Protein AF-A0A9P8FAW7-F1 (afdb_monomer)

Structure (mmCIF, N/CA/C/O backbone):
data_AF-A0A9P8FAW7-F1
#
_entry.id   AF-A0A9P8FAW7-F1
#
loop_
_atom_site.group_PDB
_atom_site.id
_atom_site.type_symbol
_atom_site.label_atom_id
_atom_site.label_alt_id
_atom_site.label_comp_id
_atom_site.label_asym_id
_atom_site.label_entity_id
_atom_site.label_seq_id
_atom_site.pdbx_PDB_ins_code
_atom_site.Cartn_x
_atom_site.Cartn_y
_atom_site.Cartn_z
_atom_site.occupancy
_atom_site.B_iso_or_equiv
_atom_site.auth_seq_id
_atom_site.auth_comp_id
_atom_site.auth_asym_id
_atom_site.auth_atom_id
_atom_site.pdbx_PDB_model_num
ATOM 1 N N . MET A 1 1 ? -57.441 1.033 87.691 1.00 45.78 1 MET A N 1
ATOM 2 C CA . MET A 1 1 ? -56.981 1.373 86.328 1.00 45.78 1 MET A CA 1
ATOM 3 C C . MET A 1 1 ? -55.711 0.583 86.081 1.00 45.78 1 MET A C 1
ATOM 5 O O . MET A 1 1 ? -54.724 0.786 86.772 1.00 45.78 1 MET A O 1
ATOM 9 N N . THR A 1 2 ? -55.835 -0.437 85.243 1.00 40.88 2 THR A N 1
ATOM 10 C CA . THR A 1 2 ? -54.967 -1.616 85.140 1.00 40.88 2 THR A CA 1
ATOM 11 C C . THR A 1 2 ? -53.784 -1.346 84.204 1.00 40.88 2 THR A C 1
ATOM 13 O O . THR A 1 2 ? -53.969 -0.766 83.139 1.00 40.88 2 THR A O 1
ATOM 16 N N . SER A 1 3 ? -52.581 -1.756 84.607 1.00 45.06 3 SER A N 1
ATOM 17 C CA . SER A 1 3 ? -51.344 -1.732 83.817 1.00 45.06 3 SER A CA 1
ATOM 18 C C . SER A 1 3 ? -51.343 -2.808 82.723 1.00 45.06 3 SER A C 1
ATOM 20 O O . SER A 1 3 ? -51.925 -3.866 82.938 1.00 45.06 3 SER A O 1
ATOM 22 N N . MET A 1 4 ? -50.679 -2.546 81.583 1.00 45.41 4 MET A N 1
ATOM 23 C CA . MET A 1 4 ? -50.203 -3.496 80.544 1.00 45.41 4 MET A CA 1
ATOM 24 C C . MET A 1 4 ? -49.321 -2.729 79.514 1.00 45.41 4 MET A C 1
ATOM 26 O O . MET A 1 4 ? -49.396 -1.502 79.468 1.00 45.41 4 MET A O 1
ATOM 30 N N . PRO A 1 5 ? -48.411 -3.388 78.763 1.00 46.94 5 PRO A N 1
ATOM 31 C CA . PRO A 1 5 ? -46.973 -3.193 78.983 1.00 46.94 5 PRO A CA 1
ATOM 32 C C . PRO A 1 5 ? -46.164 -2.655 77.781 1.00 46.94 5 PRO A C 1
ATOM 34 O O . PRO A 1 5 ? -46.641 -2.553 76.654 1.00 46.94 5 PRO A O 1
ATOM 37 N N . PHE A 1 6 ? -44.888 -2.366 78.071 1.00 46.41 6 PHE A N 1
ATOM 38 C CA . PHE A 1 6 ? -43.763 -2.135 77.156 1.00 46.41 6 PHE A CA 1
ATOM 39 C C . PHE A 1 6 ? -43.823 -2.968 75.856 1.00 46.41 6 PHE A C 1
ATOM 41 O O . PHE A 1 6 ? -43.894 -4.197 75.900 1.00 46.41 6 PHE A O 1
ATOM 48 N N . ARG A 1 7 ? -43.656 -2.308 74.699 1.00 44.44 7 ARG A N 1
ATOM 49 C CA . ARG A 1 7 ? -43.203 -2.936 73.446 1.00 44.44 7 ARG A CA 1
ATOM 50 C C . ARG A 1 7 ? -41.995 -2.186 72.882 1.00 44.44 7 ARG A C 1
ATOM 52 O O . ARG A 1 7 ? -42.022 -0.984 72.657 1.00 44.44 7 ARG A O 1
ATOM 59 N N . GLN A 1 8 ? -40.936 -2.962 72.704 1.00 48.25 8 GLN A N 1
ATOM 60 C CA . GLN A 1 8 ? -39.610 -2.646 72.183 1.00 48.25 8 GLN A CA 1
ATOM 61 C C . GLN A 1 8 ? -39.678 -2.105 70.736 1.00 48.25 8 GLN A C 1
ATOM 63 O O . GLN A 1 8 ? -40.540 -2.557 69.976 1.00 48.25 8 GLN A O 1
ATOM 68 N N . PRO A 1 9 ? -38.798 -1.175 70.314 1.00 42.78 9 PRO A N 1
ATOM 69 C CA . PRO A 1 9 ? -38.841 -0.640 68.958 1.00 42.78 9 PRO A CA 1
ATOM 70 C C . PRO A 1 9 ? -38.414 -1.704 67.940 1.00 42.78 9 PRO A C 1
ATOM 72 O O . PRO A 1 9 ? -37.355 -2.326 68.051 1.00 42.78 9 PRO A O 1
ATOM 75 N N . TYR A 1 10 ? -39.265 -1.907 66.938 1.00 35.53 10 TYR A N 1
ATOM 76 C CA . TYR A 1 10 ? -39.019 -2.786 65.803 1.00 35.53 10 TYR A CA 1
ATOM 77 C C . TYR A 1 10 ? -37.842 -2.230 64.985 1.00 35.53 10 TYR A C 1
ATOM 79 O O . TYR A 1 10 ? -37.937 -1.147 64.407 1.00 35.53 10 TYR A O 1
ATOM 87 N N . ARG A 1 11 ? -36.715 -2.957 64.955 1.00 43.84 11 ARG A N 1
ATOM 88 C CA . ARG A 1 11 ? -35.584 -2.689 64.050 1.00 43.84 11 ARG A CA 1
ATOM 89 C C . ARG A 1 11 ? -36.097 -2.706 62.608 1.00 43.84 11 ARG A C 1
ATOM 91 O O . ARG A 1 11 ? -36.420 -3.770 62.087 1.00 43.84 11 ARG A O 1
ATOM 98 N N . GLN A 1 12 ? -36.133 -1.550 61.949 1.00 43.41 12 GLN A N 1
ATOM 99 C CA . GLN A 1 12 ? -36.258 -1.494 60.495 1.00 43.41 12 GLN A CA 1
ATOM 100 C C . GLN A 1 12 ? -34.966 -2.043 59.885 1.00 43.41 12 GLN A C 1
ATOM 102 O O . GLN A 1 12 ? -33.896 -1.452 60.019 1.00 43.41 12 GLN A O 1
ATOM 107 N N . ALA A 1 13 ? -35.062 -3.209 59.251 1.00 40.06 13 ALA A N 1
ATOM 108 C CA . ALA A 1 13 ? -33.986 -3.761 58.450 1.00 40.06 13 ALA A CA 1
ATOM 109 C C . ALA A 1 13 ? -33.822 -2.903 57.187 1.00 40.06 13 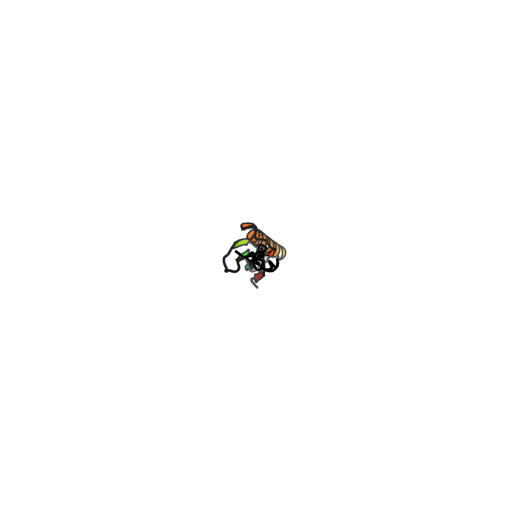ALA A C 1
ATOM 111 O O . ALA A 1 13 ? -34.661 -2.929 56.286 1.00 40.06 13 ALA A O 1
ATOM 112 N N . SER A 1 14 ? -32.734 -2.141 57.124 1.00 52.22 14 SER A N 1
ATOM 113 C CA . SER A 1 14 ? -32.242 -1.539 55.894 1.00 52.22 14 SER A CA 1
ATOM 114 C C . SER A 1 14 ? -31.769 -2.652 54.958 1.00 52.22 14 SER A C 1
ATOM 116 O O . SER A 1 14 ? -30.747 -3.300 55.175 1.00 52.22 14 SER A O 1
ATOM 118 N N . ARG A 1 15 ? -32.524 -2.894 53.888 1.00 45.94 15 ARG A N 1
ATOM 119 C CA . ARG A 1 15 ? -32.040 -3.670 52.744 1.00 45.94 15 ARG A CA 1
ATOM 120 C C . ARG A 1 15 ? -32.457 -2.977 51.454 1.00 45.94 15 ARG A C 1
ATOM 122 O O . ARG A 1 15 ? -33.325 -3.433 50.721 1.00 45.94 15 ARG A O 1
ATOM 129 N N . GLN A 1 16 ? -31.789 -1.861 51.171 1.00 52.97 16 GLN A N 1
ATOM 130 C CA . GLN A 1 16 ? -31.499 -1.505 49.787 1.00 52.97 16 GLN A CA 1
ATOM 131 C C . GLN A 1 16 ? -30.568 -2.596 49.247 1.00 52.97 16 GLN A C 1
ATOM 133 O O . GLN A 1 16 ? -29.356 -2.530 49.410 1.00 52.97 16 GLN A O 1
ATOM 138 N N . GLN A 1 17 ? -31.134 -3.647 48.662 1.00 44.72 17 GLN A N 1
ATOM 139 C CA . GLN A 1 17 ? -30.394 -4.455 47.702 1.00 44.72 17 GLN A CA 1
ATOM 140 C C . GLN A 1 17 ? -30.666 -3.844 46.335 1.00 44.72 17 GLN A C 1
ATOM 142 O O . GLN A 1 17 ? -31.509 -4.314 45.573 1.00 44.72 17 GLN A O 1
ATOM 147 N N . SER A 1 18 ? -29.950 -2.756 46.039 1.00 49.19 18 SER A N 1
ATOM 148 C CA . SER A 1 18 ? -29.601 -2.481 44.653 1.00 49.19 18 SER A CA 1
ATOM 149 C C . SER A 1 18 ? -28.938 -3.757 44.142 1.00 49.19 18 SER A C 1
ATOM 151 O O . SER A 1 18 ? -27.962 -4.240 44.717 1.00 49.19 18 SER A O 1
ATOM 153 N N . ARG A 1 19 ? -29.523 -4.379 43.117 1.00 56.69 19 ARG A N 1
ATOM 154 C CA . ARG A 1 19 ? -28.810 -5.386 42.338 1.00 56.69 19 ARG A CA 1
ATOM 155 C C . ARG A 1 19 ? -27.574 -4.671 41.803 1.00 56.69 19 ARG A C 1
ATOM 157 O O . ARG A 1 19 ? -27.682 -3.912 40.848 1.00 56.69 19 ARG A O 1
ATOM 164 N N . GLN A 1 20 ? -26.434 -4.844 42.468 1.00 55.16 20 GLN A N 1
ATOM 165 C CA . GLN A 1 20 ? -25.142 -4.555 41.872 1.00 55.16 20 GLN A CA 1
ATOM 166 C C . GLN A 1 20 ? -25.092 -5.413 40.617 1.00 55.16 20 GLN A C 1
ATOM 168 O O . GLN A 1 20 ? -24.979 -6.635 40.693 1.00 55.16 20 GLN A O 1
ATOM 173 N N . MET A 1 21 ? -25.307 -4.775 39.468 1.00 46.09 21 MET A N 1
ATOM 174 C CA . MET A 1 21 ? -24.976 -5.384 38.198 1.00 46.09 21 MET A CA 1
ATOM 175 C C . MET A 1 21 ? -23.499 -5.744 38.275 1.00 46.09 21 MET A C 1
ATOM 177 O O . MET A 1 21 ? -22.670 -4.896 38.602 1.00 46.09 21 MET A O 1
ATOM 181 N N . SER A 1 22 ? -23.194 -7.014 38.043 1.00 48.34 22 SER A N 1
ATOM 182 C CA . SER A 1 22 ? -21.835 -7.473 37.826 1.00 48.34 22 SER A CA 1
ATOM 183 C C . SER A 1 22 ? -21.271 -6.682 36.651 1.00 48.34 22 SER A C 1
ATOM 185 O O . SER A 1 22 ? -21.650 -6.914 35.504 1.00 48.34 22 SER A O 1
ATOM 187 N N . VAL A 1 23 ? -20.411 -5.713 36.943 1.00 52.72 23 VAL A N 1
ATOM 188 C CA . VAL A 1 23 ? -19.482 -5.170 35.958 1.00 52.72 23 VAL A CA 1
ATOM 189 C C . VAL A 1 23 ? -18.447 -6.259 35.728 1.00 52.72 23 VAL A C 1
ATOM 191 O O . VAL A 1 23 ? -17.445 -6.349 36.429 1.00 52.72 23 VAL A O 1
ATOM 194 N N . ASP A 1 24 ? -18.780 -7.177 34.824 1.00 61.22 24 ASP A N 1
ATOM 195 C CA . ASP A 1 24 ? -17.771 -7.987 34.163 1.00 61.22 24 ASP A CA 1
ATOM 196 C C . ASP A 1 24 ? -16.888 -7.009 33.368 1.00 61.22 24 ASP A C 1
ATOM 198 O O . ASP A 1 24 ? -17.423 -6.319 32.495 1.00 61.22 24 ASP A O 1
ATOM 202 N N . PRO A 1 25 ? -15.577 -6.903 33.652 1.00 58.00 25 PRO A N 1
ATOM 203 C CA . PRO A 1 25 ? -14.667 -6.059 32.879 1.00 58.00 25 PRO A CA 1
ATOM 204 C C . PRO A 1 25 ? -14.667 -6.413 31.385 1.00 58.00 25 PRO A C 1
ATOM 206 O O . PRO A 1 25 ? -14.350 -5.573 30.549 1.00 58.00 25 PRO A O 1
ATOM 209 N N . HIS A 1 26 ? -15.047 -7.646 31.031 1.00 59.38 26 HIS A N 1
ATOM 210 C CA . HIS A 1 26 ? -15.187 -8.083 29.643 1.00 59.38 26 HIS A CA 1
ATOM 211 C C . HIS A 1 26 ? -16.459 -7.566 28.958 1.00 59.38 26 HIS A C 1
ATOM 213 O O . HIS A 1 26 ? -16.576 -7.679 27.740 1.00 59.38 26 HIS A O 1
ATOM 219 N N . ASN A 1 27 ? -17.406 -7.004 29.713 1.00 55.38 27 ASN A N 1
ATOM 220 C CA . ASN A 1 27 ? -18.667 -6.466 29.206 1.00 55.38 27 ASN A CA 1
ATOM 221 C C . ASN A 1 27 ? -18.703 -4.926 29.239 1.00 55.38 27 ASN A C 1
ATOM 223 O O . ASN A 1 27 ? -19.771 -4.323 29.094 1.00 55.38 27 ASN A O 1
ATOM 227 N N . GLU A 1 28 ? -17.551 -4.276 29.430 1.00 54.84 28 GLU A N 1
ATOM 228 C CA . GLU A 1 28 ? -17.425 -2.852 29.146 1.00 54.84 28 GLU A CA 1
ATOM 229 C C . GLU A 1 28 ? -17.533 -2.651 27.631 1.00 54.84 28 GLU A C 1
ATOM 231 O O . GLU A 1 28 ? -16.682 -3.090 26.857 1.00 54.84 28 GLU A O 1
ATOM 236 N N . LEU A 1 29 ? -18.611 -1.990 27.199 1.00 51.88 29 LEU A N 1
ATOM 237 C CA . LEU A 1 29 ? -18.723 -1.426 25.859 1.00 51.88 29 LEU A CA 1
ATOM 238 C C . LEU A 1 29 ? -17.676 -0.314 25.736 1.00 51.88 29 LEU A C 1
ATOM 240 O O . LEU A 1 29 ? -18.000 0.868 25.831 1.00 51.88 29 LEU A O 1
ATOM 244 N N . HIS A 1 30 ? -16.415 -0.676 25.533 1.00 51.06 30 HIS A N 1
ATOM 245 C CA . HIS A 1 30 ? -15.508 0.213 24.838 1.00 51.06 30 HIS A CA 1
ATOM 246 C C . HIS A 1 30 ? -16.026 0.269 23.403 1.00 51.06 30 HIS A C 1
ATOM 248 O O . HIS A 1 30 ? -16.055 -0.775 22.748 1.00 51.06 30 H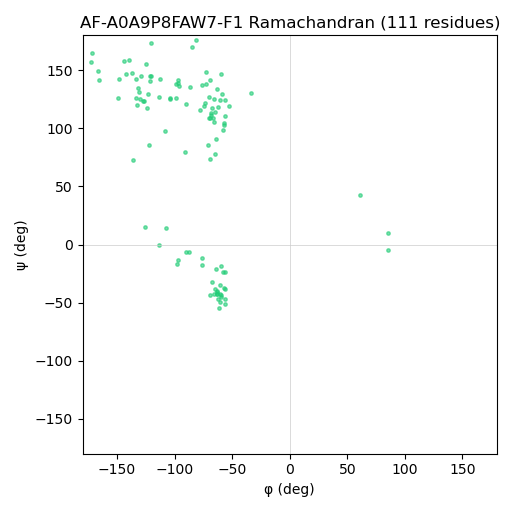IS A O 1
ATOM 254 N N . PRO A 1 31 ? -16.458 1.430 22.881 1.00 61.09 31 PRO A N 1
ATOM 255 C CA . PRO A 1 31 ? -16.623 1.574 21.448 1.00 61.09 31 PRO A CA 1
ATOM 256 C C . PRO A 1 31 ? -15.212 1.572 20.849 1.00 61.09 31 PRO A C 1
ATOM 258 O O . PRO A 1 31 ? -14.662 2.618 20.516 1.00 61.09 31 PRO A O 1
ATOM 261 N N . VAL A 1 32 ? -14.575 0.398 20.815 1.00 66.00 32 VAL A N 1
ATOM 262 C CA . VAL A 1 32 ? -13.358 0.174 20.051 1.00 66.00 32 VAL A CA 1
ATOM 263 C C . VAL A 1 32 ? -13.803 0.334 18.612 1.00 66.00 32 VAL A C 1
ATOM 265 O O . VAL A 1 32 ? -14.552 -0.490 18.094 1.00 66.00 32 VAL A O 1
ATOM 268 N N . GLN A 1 33 ? -13.445 1.464 18.010 1.00 83.19 33 GLN A N 1
ATOM 269 C CA . GLN A 1 33 ? -13.729 1.686 16.608 1.00 83.19 33 GLN A CA 1
ATOM 270 C C . GLN A 1 33 ? -12.824 0.751 15.814 1.00 83.19 33 GLN A C 1
ATOM 272 O O . GLN A 1 33 ? -11.607 0.928 15.801 1.00 83.19 33 GLN A O 1
ATOM 277 N N . ASP A 1 34 ? -13.424 -0.277 15.221 1.00 95.25 34 ASP A N 1
ATOM 278 C CA . ASP A 1 34 ? -12.721 -1.223 14.367 1.00 95.25 34 ASP A CA 1
ATOM 279 C C . ASP A 1 34 ? -12.296 -0.526 13.067 1.00 95.25 34 ASP A C 1
ATOM 281 O O . ASP A 1 34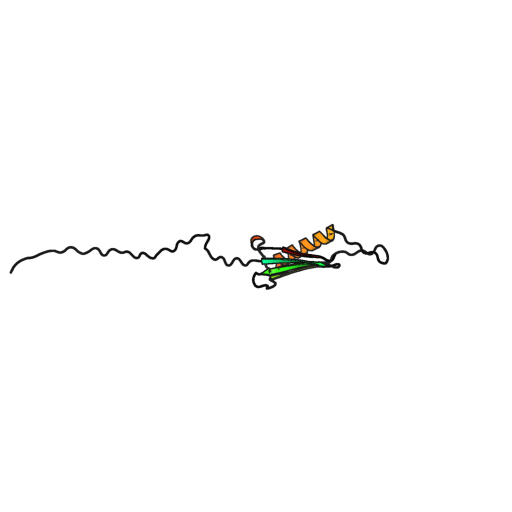 ? -13.046 0.271 12.490 1.00 95.25 34 ASP A O 1
ATOM 285 N N . HIS A 1 35 ? -11.098 -0.861 12.593 1.00 97.38 35 HIS A N 1
ATOM 286 C CA . HIS A 1 35 ? -10.528 -0.330 11.362 1.00 97.38 35 HIS A CA 1
ATOM 287 C C . HIS A 1 35 ? -10.115 -1.443 10.396 1.00 97.38 35 HIS A C 1
ATOM 289 O O . HIS A 1 35 ? -9.785 -2.565 10.790 1.00 97.38 35 HIS A O 1
ATOM 295 N N . TYR A 1 36 ? -10.078 -1.105 9.112 1.00 98.25 36 TYR A N 1
ATOM 296 C CA . TYR A 1 36 ? -9.682 -1.987 8.019 1.00 98.25 36 TYR A CA 1
ATOM 297 C C . TYR A 1 36 ? -8.709 -1.260 7.099 1.00 98.25 36 TYR A C 1
ATOM 299 O O . TYR A 1 36 ? -8.878 -0.069 6.835 1.00 98.25 36 TYR A O 1
ATOM 307 N N . ILE A 1 37 ? -7.709 -1.977 6.588 1.00 98.62 37 ILE A N 1
ATOM 308 C CA . ILE A 1 37 ? -6.740 -1.431 5.630 1.00 98.62 37 ILE A CA 1
ATOM 309 C C . ILE A 1 37 ? -7.080 -1.943 4.233 1.00 98.62 37 ILE A C 1
ATOM 311 O O . ILE A 1 37 ? -7.132 -3.150 4.016 1.00 98.62 37 ILE A O 1
ATOM 315 N N . GLY A 1 38 ? -7.268 -1.041 3.278 1.00 98.56 38 GLY A N 1
ATOM 316 C CA . GLY A 1 38 ? -7.227 -1.346 1.851 1.00 98.56 38 GLY A CA 1
ATOM 317 C C . GLY A 1 38 ? -5.867 -0.969 1.275 1.00 98.56 38 GLY A C 1
ATOM 318 O O . GLY A 1 38 ? -5.431 0.173 1.438 1.00 98.56 38 GLY A O 1
ATOM 319 N N . ILE A 1 39 ? -5.203 -1.912 0.611 1.00 98.69 39 ILE A N 1
ATOM 320 C CA . ILE A 1 39 ? -3.959 -1.687 -0.131 1.00 98.69 39 ILE A CA 1
ATOM 321 C C . ILE A 1 39 ? -4.243 -1.898 -1.618 1.00 98.69 39 ILE A C 1
ATOM 323 O O . ILE A 1 39 ? -4.757 -2.947 -1.996 1.00 98.69 39 ILE A O 1
ATOM 327 N N . ASP A 1 40 ? -3.892 -0.906 -2.433 1.00 98.50 40 ASP A N 1
ATOM 328 C CA . ASP A 1 40 ? -3.999 -0.933 -3.897 1.00 98.50 40 ASP A CA 1
ATOM 329 C C . ASP A 1 40 ? -2.620 -0.647 -4.506 1.00 98.50 40 ASP A C 1
ATOM 331 O O . ASP A 1 40 ? -2.037 0.424 -4.290 1.00 98.50 40 ASP A O 1
ATOM 335 N N . VAL A 1 41 ? -2.079 -1.620 -5.240 1.00 98.38 41 VAL A N 1
ATOM 336 C CA . VAL A 1 41 ? -0.786 -1.520 -5.924 1.00 98.38 41 VAL A CA 1
ATOM 337 C C . VAL A 1 41 ? -1.011 -1.409 -7.429 1.00 98.38 41 VAL A C 1
ATOM 339 O O . VAL A 1 41 ? -1.183 -2.396 -8.148 1.00 98.38 41 VAL A O 1
ATOM 342 N N . GLY A 1 42 ? -0.969 -0.173 -7.916 1.00 96.81 42 GLY A N 1
ATOM 343 C CA . GLY A 1 42 ? -0.994 0.136 -9.339 1.00 96.81 42 GLY A CA 1
ATOM 344 C C . GLY A 1 42 ? 0.397 0.083 -9.969 1.00 96.81 42 GLY A C 1
ATOM 345 O O . GLY A 1 42 ? 1.413 0.119 -9.278 1.00 96.81 42 GLY A O 1
ATOM 346 N N . THR A 1 43 ? 0.456 0.142 -11.300 1.00 95.50 43 THR A N 1
ATOM 347 C CA . THR A 1 43 ? 1.728 0.255 -12.035 1.00 95.50 43 THR A CA 1
ATOM 348 C C . THR A 1 43 ? 2.558 1.467 -11.596 1.00 95.50 43 THR A C 1
ATOM 350 O O . THR A 1 43 ? 3.772 1.379 -11.510 1.00 95.50 43 THR A O 1
ATOM 353 N N . GLY A 1 44 ? 1.939 2.616 -11.311 1.00 95.88 44 GLY A N 1
ATOM 354 C CA . GLY A 1 44 ? 2.674 3.847 -10.983 1.00 95.88 44 GLY A CA 1
ATOM 355 C C . GLY A 1 44 ? 2.831 4.146 -9.491 1.00 95.88 44 GLY A C 1
ATOM 356 O O . GLY A 1 44 ? 3.587 5.045 -9.128 1.00 95.88 44 GLY A O 1
ATOM 357 N N . SER A 1 45 ? 2.095 3.461 -8.614 1.00 98.06 45 SER A N 1
ATOM 358 C CA . SER A 1 45 ? 2.019 3.836 -7.198 1.00 98.06 45 SER A CA 1
ATOM 359 C C . SER A 1 45 ? 1.402 2.747 -6.329 1.00 98.06 45 SER A C 1
ATOM 361 O O . SER A 1 45 ? 0.464 2.083 -6.766 1.00 98.06 45 SER A O 1
ATOM 363 N N . ALA A 1 46 ? 1.832 2.677 -5.071 1.00 98.56 46 ALA A N 1
ATOM 364 C CA . ALA A 1 46 ? 1.130 1.961 -4.012 1.00 98.56 46 ALA A CA 1
ATOM 365 C C . ALA A 1 46 ? 0.279 2.942 -3.197 1.00 98.56 46 ALA A C 1
ATOM 367 O O . ALA A 1 46 ? 0.703 4.073 -2.939 1.00 98.56 46 ALA A O 1
ATOM 368 N N . ARG A 1 47 ? -0.914 2.509 -2.790 1.00 98.75 47 ARG A N 1
ATOM 369 C CA . ARG A 1 47 ? -1.882 3.296 -2.018 1.00 98.75 47 ARG A CA 1
ATOM 370 C C . ARG A 1 47 ? -2.342 2.506 -0.804 1.00 98.75 47 ARG A C 1
ATOM 372 O O . ARG A 1 47 ? -2.490 1.290 -0.876 1.00 98.75 47 ARG A O 1
ATOM 379 N N . ALA A 1 48 ? -2.588 3.212 0.293 1.00 98.75 48 ALA A N 1
ATOM 380 C CA . ALA A 1 48 ? -3.182 2.656 1.498 1.00 98.75 48 ALA A CA 1
ATOM 381 C C . ALA A 1 48 ? -4.339 3.539 1.967 1.00 98.75 48 ALA A C 1
ATOM 383 O O . ALA A 1 48 ? -4.187 4.757 2.091 1.00 98.75 48 ALA A O 1
ATOM 384 N N . CYS A 1 49 ? -5.473 2.910 2.252 1.00 98.38 49 CYS A N 1
ATOM 385 C CA . CYS A 1 49 ? -6.671 3.532 2.793 1.00 98.38 49 CYS A CA 1
ATOM 386 C C . CYS A 1 49 ? -7.042 2.839 4.106 1.00 98.38 49 CYS A C 1
ATOM 388 O O . CYS A 1 49 ? -7.114 1.613 4.148 1.00 98.38 49 CYS A O 1
ATOM 390 N N . ILE A 1 50 ? -7.270 3.609 5.167 1.00 98.44 50 ILE A N 1
ATOM 391 C CA . ILE A 1 50 ? -7.801 3.106 6.433 1.00 98.44 50 ILE A CA 1
ATOM 392 C C . ILE A 1 50 ? -9.267 3.506 6.509 1.00 98.44 50 ILE A C 1
ATOM 394 O O . ILE A 1 50 ? -9.592 4.686 6.359 1.00 98.44 50 ILE A O 1
ATOM 398 N N . MET A 1 51 ? -10.143 2.533 6.732 1.00 97.75 51 MET A N 1
ATOM 399 C CA . MET A 1 51 ? -11.585 2.733 6.858 1.00 97.75 51 MET A CA 1
ATOM 400 C C . MET A 1 51 ? -12.065 2.265 8.225 1.00 97.75 51 MET A C 1
ATOM 402 O O . MET A 1 51 ? -11.540 1.282 8.747 1.00 97.75 51 MET A O 1
ATOM 406 N N . ASN A 1 52 ? -13.054 2.945 8.797 1.00 95.56 52 ASN A N 1
ATOM 407 C CA . ASN A 1 52 ? -13.729 2.468 10.004 1.00 95.56 52 ASN A CA 1
ATOM 408 C C . ASN A 1 52 ? -14.812 1.416 9.673 1.00 95.56 52 ASN A C 1
ATOM 410 O O . ASN A 1 52 ? -15.115 1.136 8.512 1.00 95.56 52 ASN A O 1
ATOM 414 N N . ASP A 1 53 ? -15.431 0.859 10.708 1.00 93.31 53 ASP A N 1
ATOM 415 C CA . ASP A 1 53 ? -16.554 -0.087 10.647 1.00 93.31 53 ASP A CA 1
ATOM 416 C C . ASP A 1 53 ? -17.825 0.425 9.945 1.00 93.31 53 ASP A C 1
ATOM 418 O O . ASP A 1 53 ? -18.658 -0.373 9.512 1.00 93.31 53 ASP A O 1
ATOM 422 N N . LYS A 1 54 ? -17.969 1.742 9.790 1.00 93.81 54 LYS A N 1
ATOM 423 C CA . LYS A 1 54 ? -19.061 2.387 9.043 1.00 93.81 54 LYS A CA 1
ATOM 424 C C . LYS A 1 54 ? -18.730 2.592 7.563 1.00 93.81 54 LYS A C 1
ATOM 426 O O . LYS A 1 54 ? -19.608 2.992 6.803 1.00 93.81 54 LYS A O 1
ATOM 431 N N . GLY A 1 55 ? -17.494 2.299 7.155 1.00 92.75 55 GLY A N 1
ATOM 432 C CA . GLY A 1 55 ? -16.994 2.509 5.799 1.00 92.75 55 GLY A CA 1
ATOM 433 C C . GLY A 1 55 ? -16.467 3.922 5.531 1.00 92.75 55 GLY A C 1
ATOM 434 O O . GLY A 1 55 ? -16.182 4.243 4.378 1.00 92.75 55 GLY A O 1
ATOM 435 N N . ASP A 1 56 ? -16.316 4.768 6.554 1.00 95.75 56 ASP A N 1
ATOM 436 C CA . ASP A 1 56 ? -15.713 6.092 6.383 1.00 95.75 56 ASP A CA 1
ATOM 437 C C . ASP A 1 56 ? -14.194 5.967 6.240 1.00 95.75 56 ASP A C 1
ATOM 439 O O . ASP A 1 56 ? -13.545 5.252 7.008 1.00 95.75 56 ASP A O 1
ATOM 443 N N . ILE A 1 57 ? -13.609 6.719 5.305 1.00 96.94 57 ILE A N 1
ATOM 444 C CA . ILE A 1 57 ? -12.155 6.828 5.165 1.00 96.94 57 ILE A CA 1
ATOM 445 C C . ILE A 1 57 ? -11.613 7.717 6.285 1.00 96.94 57 ILE A C 1
ATOM 447 O O . ILE A 1 57 ? -11.934 8.903 6.361 1.00 96.94 57 ILE A O 1
ATOM 451 N N . VAL A 1 58 ? -10.747 7.148 7.118 1.00 96.62 58 VAL A N 1
ATOM 452 C CA . VAL A 1 58 ? -10.094 7.824 8.251 1.00 96.62 58 VAL A CA 1
ATOM 453 C C . VAL A 1 58 ? -8.584 7.978 8.065 1.00 96.62 58 VAL A C 1
ATOM 455 O O . VAL A 1 58 ? -7.911 8.543 8.917 1.00 96.62 58 VAL A O 1
ATOM 458 N N . GLY A 1 59 ? -8.038 7.493 6.951 1.00 97.44 59 GLY A N 1
ATOM 459 C CA . GLY A 1 59 ? -6.651 7.716 6.560 1.00 97.44 59 GLY A CA 1
ATOM 460 C C . GLY A 1 59 ? -6.432 7.342 5.100 1.00 97.44 59 GLY A C 1
ATOM 461 O O . GLY A 1 59 ? -6.994 6.359 4.616 1.00 97.44 59 GLY A O 1
ATOM 462 N N . LEU A 1 60 ? -5.625 8.119 4.381 1.00 98.19 60 LEU A N 1
ATOM 463 C CA . LEU A 1 60 ? -5.312 7.851 2.977 1.00 98.19 60 LEU A CA 1
ATOM 464 C C . LEU A 1 60 ? -3.912 8.345 2.621 1.00 98.19 60 LEU A C 1
ATOM 466 O O . LEU A 1 60 ? -3.593 9.522 2.791 1.00 98.19 60 LEU A O 1
ATOM 470 N N . ALA A 1 61 ? -3.083 7.472 2.063 1.00 98.62 61 ALA A N 1
ATOM 471 C CA . ALA A 1 61 ? -1.770 7.849 1.558 1.00 98.62 61 ALA A CA 1
ATOM 472 C C . ALA A 1 61 ? -1.408 7.076 0.288 1.00 98.62 61 ALA A C 1
ATOM 474 O O . ALA A 1 61 ? -1.936 6.000 0.014 1.00 98.62 61 ALA A O 1
ATOM 475 N N . SER A 1 62 ? -0.490 7.650 -0.485 1.00 98.50 62 SER A N 1
ATOM 476 C CA . SER A 1 62 ? 0.035 7.073 -1.716 1.00 98.50 62 SER A CA 1
ATOM 477 C C . SER A 1 62 ? 1.520 7.383 -1.835 1.00 98.50 62 SER A C 1
ATOM 479 O O . SER A 1 62 ? 1.966 8.467 -1.445 1.00 98.50 62 SER A O 1
ATOM 481 N N . GLU A 1 63 ? 2.253 6.450 -2.429 1.00 98.50 63 GLU A N 1
ATOM 482 C CA . GLU A 1 63 ? 3.667 6.579 -2.770 1.00 98.50 63 GLU A CA 1
ATOM 483 C C . GLU A 1 63 ? 3.887 6.131 -4.215 1.00 98.50 63 GLU A C 1
ATOM 485 O O . GLU A 1 63 ? 3.375 5.090 -4.635 1.00 98.50 63 GLU A O 1
ATOM 490 N N . ASN A 1 64 ? 4.651 6.910 -4.979 1.00 98.25 64 ASN A N 1
ATOM 491 C CA . ASN A 1 64 ? 4.974 6.571 -6.364 1.00 98.25 64 ASN A CA 1
ATOM 492 C C . ASN A 1 64 ? 5.977 5.413 -6.405 1.00 98.25 64 ASN A C 1
ATOM 494 O O . ASN A 1 64 ? 6.935 5.388 -5.632 1.00 98.25 64 ASN A O 1
ATOM 498 N N . ILE A 1 65 ? 5.762 4.475 -7.323 1.00 97.62 65 ILE A N 1
ATOM 499 C CA . ILE A 1 65 ? 6.652 3.339 -7.577 1.00 97.62 65 ILE A CA 1
ATOM 500 C C . ILE A 1 65 ? 7.570 3.700 -8.746 1.00 97.62 65 ILE A C 1
ATOM 502 O O . ILE A 1 65 ? 7.116 4.259 -9.748 1.00 97.62 65 ILE A O 1
ATOM 506 N N . GLY A 1 66 ? 8.858 3.377 -8.627 1.00 95.88 66 GLY A N 1
ATOM 507 C CA . GLY A 1 66 ? 9.804 3.522 -9.730 1.00 95.88 66 GLY A CA 1
ATOM 508 C C . GLY A 1 66 ? 9.445 2.631 -10.924 1.00 95.88 66 GLY A C 1
ATOM 509 O O . GLY A 1 66 ? 9.163 1.442 -10.769 1.00 95.88 66 GLY A O 1
ATOM 510 N N . LEU A 1 67 ? 9.483 3.214 -12.122 1.00 94.88 67 LEU A N 1
ATOM 511 C CA . LEU A 1 67 ? 9.296 2.523 -13.394 1.00 94.88 67 LEU A CA 1
ATOM 512 C C . LEU A 1 67 ? 10.480 2.853 -14.302 1.00 94.88 67 LEU A C 1
ATOM 514 O O . LEU A 1 67 ? 10.744 4.027 -14.575 1.00 94.88 67 LEU A O 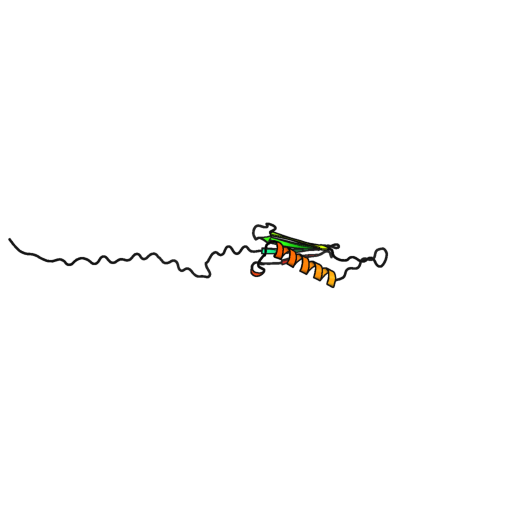1
ATOM 518 N N . TRP A 1 68 ? 11.177 1.825 -14.774 1.00 95.88 68 TRP A N 1
ATOM 519 C CA . TRP A 1 68 ? 12.313 1.962 -15.681 1.00 95.88 68 TRP A CA 1
ATOM 520 C C . TRP A 1 68 ? 11.971 1.382 -17.047 1.00 95.88 68 TRP A C 1
ATOM 522 O O . TRP A 1 68 ? 11.299 0.361 -17.149 1.00 95.88 68 TRP A O 1
ATOM 532 N N . GLN A 1 69 ? 12.454 2.041 -18.096 1.00 96.38 69 GLN A N 1
ATOM 533 C CA . GLN A 1 69 ? 12.300 1.604 -19.478 1.00 96.38 69 GLN A CA 1
ATOM 534 C C . GLN A 1 69 ? 13.695 1.436 -20.097 1.00 96.38 69 GLN A C 1
ATOM 536 O O . GLN A 1 69 ? 14.215 2.390 -20.677 1.00 96.38 69 GLN A O 1
ATOM 541 N N . PRO A 1 70 ? 14.347 0.271 -19.922 1.00 95.12 70 PRO A N 1
ATOM 542 C CA . PRO A 1 70 ? 15.697 0.050 -20.446 1.00 95.12 70 PRO A CA 1
ATOM 543 C C . PRO A 1 70 ? 15.719 0.017 -21.980 1.00 95.12 70 PRO A C 1
ATOM 545 O O . PRO A 1 70 ? 16.675 0.476 -22.600 1.00 95.12 70 PRO A O 1
ATOM 548 N N . GLU A 1 71 ? 14.639 -0.476 -22.589 1.00 96.44 71 GLU A N 1
ATOM 549 C CA . GLU A 1 71 ? 14.452 -0.575 -24.033 1.00 96.44 71 GLU A CA 1
ATOM 550 C C . GLU A 1 71 ? 13.012 -0.207 -24.412 1.00 96.44 71 GLU A C 1
ATOM 552 O O . GLU A 1 71 ? 12.090 -0.267 -23.595 1.00 96.44 71 GLU A O 1
ATOM 557 N N . THR A 1 72 ? 12.789 0.174 -25.672 1.00 96.69 72 THR A N 1
ATOM 558 C CA . THR A 1 72 ? 11.440 0.527 -26.144 1.00 96.69 72 THR A CA 1
ATOM 559 C C . THR A 1 72 ? 10.498 -0.668 -25.993 1.00 96.69 72 THR A C 1
ATOM 561 O O . THR A 1 72 ? 10.763 -1.740 -26.526 1.00 96.69 72 THR A O 1
ATOM 564 N N . GLY A 1 73 ? 9.387 -0.475 -25.279 1.00 96.19 73 GLY A N 1
ATOM 565 C CA . GLY A 1 73 ? 8.405 -1.530 -24.992 1.00 96.19 73 GLY A CA 1
ATOM 566 C C . GLY A 1 73 ? 8.711 -2.401 -23.766 1.00 96.19 73 GLY A C 1
ATOM 567 O O . GLY A 1 73 ? 7.863 -3.206 -23.392 1.00 96.19 73 GLY A O 1
ATOM 568 N N . TYR A 1 74 ? 9.862 -2.217 -23.113 1.00 95.88 74 TYR A N 1
ATOM 569 C CA . TY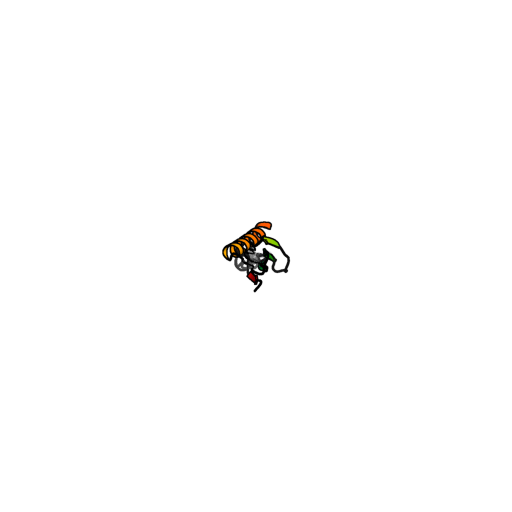R A 1 74 ? 10.214 -2.910 -21.874 1.00 95.88 74 TYR A CA 1
ATOM 570 C C . TYR A 1 74 ? 9.931 -2.017 -20.671 1.00 95.88 74 TYR A C 1
ATOM 572 O O . TYR A 1 74 ? 10.232 -0.825 -20.690 1.00 95.88 74 TYR A O 1
ATOM 580 N N . TYR A 1 75 ? 9.367 -2.605 -19.621 1.00 94.69 75 TYR A N 1
ATOM 581 C CA . TYR A 1 75 ? 9.052 -1.918 -18.377 1.00 94.69 75 TYR A CA 1
ATOM 582 C C . TYR A 1 75 ? 9.515 -2.770 -17.207 1.00 94.69 75 TYR A C 1
ATOM 584 O O . TYR A 1 75 ? 9.147 -3.938 -17.097 1.00 94.69 75 TYR A O 1
ATOM 592 N N . GLU A 1 76 ? 10.321 -2.175 -16.341 1.00 96.00 76 GLU A N 1
ATOM 593 C CA . GLU A 1 76 ? 10.866 -2.828 -15.161 1.00 96.00 76 GLU A CA 1
ATOM 594 C C . GLU A 1 76 ? 10.465 -2.069 -13.904 1.00 96.00 76 GLU A C 1
ATOM 596 O O . GLU A 1 76 ? 10.382 -0.837 -13.891 1.00 96.00 76 GLU A O 1
ATOM 601 N N . GLN A 1 77 ? 10.239 -2.824 -12.833 1.00 96.50 77 GLN A N 1
ATOM 602 C CA . GLN A 1 77 ? 9.955 -2.305 -11.503 1.00 96.50 77 GLN A CA 1
ATOM 603 C C . GLN A 1 77 ? 10.735 -3.108 -10.471 1.00 96.50 77 GLN A C 1
ATOM 605 O O . GLN A 1 77 ? 10.957 -4.309 -10.619 1.00 96.50 77 GLN A O 1
ATOM 610 N N . SER A 1 78 ? 11.137 -2.439 -9.396 1.00 96.62 78 SER A N 1
ATOM 611 C CA . SER A 1 78 ? 11.840 -3.075 -8.289 1.00 96.62 78 SER A CA 1
ATOM 612 C C . SER A 1 78 ? 10.832 -3.565 -7.258 1.00 96.62 78 SER A C 1
ATOM 614 O O . SER A 1 78 ? 10.102 -2.768 -6.674 1.00 96.62 78 SER A O 1
ATOM 616 N N . THR A 1 79 ? 10.821 -4.867 -6.975 1.00 96.19 79 THR A N 1
ATOM 617 C CA . THR A 1 79 ? 9.968 -5.452 -5.925 1.00 96.19 79 THR A CA 1
ATOM 618 C C . THR A 1 79 ? 10.289 -4.884 -4.542 1.00 96.19 79 THR A C 1
ATOM 620 O O . THR A 1 79 ? 9.384 -4.647 -3.742 1.00 96.19 79 THR A O 1
ATOM 623 N N . THR A 1 80 ? 11.563 -4.579 -4.278 1.00 98.12 80 THR A N 1
ATOM 624 C CA . THR A 1 80 ? 12.001 -3.888 -3.058 1.00 98.12 80 THR A CA 1
ATOM 625 C C . THR A 1 80 ? 11.420 -2.478 -2.971 1.00 98.12 80 THR A C 1
ATOM 627 O O . THR A 1 80 ? 10.993 -2.054 -1.897 1.00 98.12 80 THR A O 1
ATOM 630 N N . ASP A 1 81 ? 11.383 -1.752 -4.091 1.00 97.81 81 ASP A N 1
ATOM 631 C CA . ASP A 1 81 ? 10.812 -0.405 -4.133 1.00 97.81 81 ASP A CA 1
ATOM 632 C C . ASP A 1 81 ? 9.292 -0.429 -3.944 1.00 97.81 81 ASP A C 1
ATOM 634 O O . ASP A 1 81 ? 8.759 0.324 -3.132 1.00 97.81 81 ASP A O 1
ATOM 638 N N . ILE A 1 82 ? 8.608 -1.370 -4.601 1.00 97.94 82 ILE A N 1
ATOM 639 C CA . ILE A 1 82 ? 7.170 -1.610 -4.428 1.00 97.94 82 ILE A CA 1
ATOM 640 C C . ILE A 1 82 ? 6.849 -1.878 -2.952 1.00 97.94 82 ILE A C 1
ATOM 642 O O . ILE A 1 82 ? 5.992 -1.208 -2.374 1.00 97.94 82 ILE A O 1
ATOM 646 N N . TRP A 1 83 ? 7.570 -2.803 -2.310 1.00 98.25 83 TRP A N 1
ATOM 647 C CA . TRP A 1 83 ? 7.357 -3.130 -0.897 1.00 98.25 83 TRP A CA 1
ATOM 648 C C . TRP A 1 83 ? 7.585 -1.930 0.027 1.00 98.25 83 TRP A C 1
ATOM 650 O O . TRP A 1 83 ? 6.788 -1.671 0.934 1.00 98.25 83 TRP A O 1
ATOM 660 N N . ARG A 1 84 ? 8.641 -1.150 -0.236 1.00 98.62 84 ARG A N 1
ATOM 661 C CA . ARG A 1 84 ? 8.924 0.094 0.487 1.00 98.62 84 ARG A CA 1
ATOM 662 C C . ARG A 1 84 ? 7.767 1.089 0.348 1.00 98.62 84 ARG A C 1
ATOM 664 O O . ARG A 1 84 ? 7.350 1.668 1.352 1.00 98.62 84 ARG A O 1
ATOM 671 N N . CYS A 1 85 ? 7.232 1.277 -0.858 1.00 98.62 85 CYS A N 1
ATOM 672 C CA . CYS A 1 85 ? 6.109 2.182 -1.117 1.00 98.62 85 CYS A CA 1
ATOM 673 C C . CYS A 1 85 ? 4.814 1.732 -0.423 1.00 98.62 85 CYS A C 1
ATOM 675 O O . CYS A 1 85 ? 4.102 2.577 0.126 1.00 98.62 85 CYS A O 1
ATOM 677 N N . ILE A 1 86 ? 4.538 0.424 -0.370 1.00 98.69 86 ILE A N 1
ATOM 678 C CA . ILE A 1 86 ? 3.404 -0.139 0.385 1.00 98.69 86 ILE A CA 1
ATOM 679 C C . ILE A 1 86 ? 3.550 0.183 1.876 1.00 98.69 86 ILE A C 1
ATOM 681 O O . ILE A 1 86 ? 2.661 0.805 2.460 1.00 98.69 86 ILE A O 1
ATOM 685 N N . CYS A 1 87 ? 4.689 -0.172 2.482 1.00 98.50 87 CYS A N 1
ATOM 686 C CA . CYS A 1 87 ? 4.949 0.073 3.905 1.00 98.50 87 CYS A CA 1
ATOM 687 C C . CYS A 1 87 ? 4.817 1.559 4.261 1.00 98.50 87 CYS A C 1
ATOM 689 O O . CYS A 1 87 ? 4.153 1.921 5.233 1.00 98.50 87 CYS A O 1
ATOM 691 N N . ASN A 1 88 ? 5.418 2.430 3.448 1.00 98.69 88 ASN A N 1
ATOM 692 C CA . ASN A 1 88 ? 5.367 3.874 3.654 1.00 98.69 88 ASN A CA 1
ATOM 693 C C . ASN A 1 88 ? 3.939 4.418 3.548 1.00 98.69 88 ASN A C 1
ATOM 695 O O . ASN A 1 88 ? 3.539 5.231 4.382 1.00 98.69 88 ASN A O 1
ATOM 699 N N . SER A 1 89 ? 3.159 3.952 2.569 1.00 98.75 89 SER A N 1
ATOM 700 C CA . SER A 1 89 ? 1.759 4.359 2.411 1.00 98.75 89 SER A CA 1
ATOM 701 C C . SER A 1 89 ? 0.927 3.942 3.623 1.00 98.75 89 SER A C 1
ATOM 703 O O . SER A 1 89 ? 0.223 4.776 4.188 1.00 98.75 89 SER A O 1
ATOM 705 N N . VAL A 1 90 ? 1.060 2.696 4.091 1.00 98.62 90 VAL A N 1
ATOM 706 C CA . VAL A 1 90 ? 0.333 2.207 5.276 1.00 98.62 90 VAL A CA 1
ATOM 707 C C . VAL A 1 90 ? 0.699 3.019 6.518 1.00 98.62 90 VAL A C 1
ATOM 709 O O . VAL A 1 90 ? -0.190 3.533 7.194 1.00 98.62 90 VAL A O 1
ATOM 712 N N . HIS A 1 91 ? 1.992 3.213 6.792 1.00 98.25 91 HIS A N 1
ATOM 713 C CA . HIS A 1 91 ? 2.427 4.005 7.944 1.00 98.25 91 HIS A CA 1
ATOM 714 C C . HIS A 1 91 ? 1.920 5.447 7.877 1.00 98.25 91 HIS A C 1
ATOM 716 O O . HIS A 1 91 ? 1.434 5.978 8.874 1.00 98.25 91 HIS A O 1
ATOM 722 N N . ARG A 1 92 ? 1.996 6.091 6.708 1.00 98.62 92 ARG A N 1
ATOM 723 C CA . ARG A 1 92 ? 1.495 7.460 6.535 1.00 98.62 92 ARG A CA 1
ATOM 724 C C . ARG A 1 92 ? -0.013 7.547 6.749 1.00 98.62 92 ARG A C 1
ATOM 726 O O . ARG A 1 92 ? -0.449 8.481 7.412 1.00 98.62 92 ARG A O 1
ATOM 733 N N . ALA A 1 93 ? -0.788 6.599 6.224 1.00 98.31 93 ALA A N 1
ATOM 734 C CA . ALA A 1 93 ? -2.239 6.582 6.394 1.00 98.31 93 ALA A CA 1
ATOM 735 C C . ALA A 1 93 ? -2.639 6.360 7.866 1.00 98.31 93 ALA A C 1
ATOM 737 O O . ALA A 1 93 ? -3.488 7.084 8.376 1.00 98.31 93 ALA A O 1
ATOM 738 N N . MET A 1 94 ? -1.967 5.444 8.575 1.00 97.62 94 MET A N 1
ATOM 739 C CA . MET A 1 94 ? -2.181 5.206 10.012 1.00 97.62 94 MET A CA 1
ATOM 740 C C . MET A 1 94 ? -1.826 6.432 10.870 1.00 97.62 94 MET A C 1
ATOM 742 O O . MET A 1 94 ? -2.540 6.777 11.812 1.00 97.62 94 MET A O 1
ATOM 746 N N . ASN A 1 95 ? -0.743 7.133 10.523 1.00 96.94 95 ASN A N 1
ATOM 747 C CA . ASN A 1 95 ? -0.239 8.265 11.302 1.00 96.94 95 ASN A CA 1
ATOM 748 C C . ASN A 1 95 ? -1.049 9.561 11.134 1.00 96.94 95 ASN A C 1
ATOM 750 O O . ASN A 1 95 ? -0.916 10.445 11.976 1.00 96.94 95 ASN A O 1
ATOM 754 N N . GLN A 1 96 ? -1.882 9.700 10.094 1.00 91.19 96 GLN A N 1
ATOM 755 C CA . GLN A 1 96 ? -2.677 10.921 9.869 1.00 91.19 96 GLN A CA 1
ATOM 756 C C . GLN A 1 96 ? -3.588 11.266 11.051 1.00 91.19 96 GLN A C 1
ATOM 758 O O . GLN A 1 96 ? -3.725 12.439 11.392 1.00 91.19 96 GLN A O 1
ATOM 763 N N . HIS A 1 97 ? -4.162 10.247 11.692 1.00 88.94 97 HIS A N 1
ATOM 764 C CA . HIS A 1 97 ? -5.068 10.404 12.831 1.00 88.94 97 HIS A CA 1
ATOM 765 C C . HIS A 1 97 ? -4.637 9.598 14.064 1.00 88.94 97 HIS A C 1
ATOM 767 O O . HIS A 1 97 ? -5.425 9.430 14.990 1.00 88.94 97 HIS A O 1
ATOM 773 N N . GLY A 1 98 ? -3.385 9.123 14.100 1.00 91.75 98 GLY A N 1
ATOM 774 C CA . GLY A 1 98 ? -2.857 8.347 15.226 1.00 91.75 98 GLY A CA 1
ATOM 775 C C . GLY A 1 98 ? -3.629 7.048 15.460 1.00 91.75 98 GLY A C 1
ATOM 776 O O . GLY A 1 98 ? -3.953 6.723 16.599 1.00 91.75 98 GLY A O 1
ATOM 777 N N . ILE A 1 99 ? -3.964 6.343 14.377 1.00 94.50 99 ILE A N 1
ATOM 778 C CA . ILE A 1 99 ? -4.776 5.127 14.428 1.00 94.50 99 ILE A CA 1
ATOM 779 C C . ILE A 1 99 ? -3.987 4.043 15.163 1.00 94.50 99 ILE A C 1
ATOM 781 O O . ILE A 1 99 ? -2.857 3.720 14.795 1.00 94.50 99 ILE A O 1
ATOM 785 N N . ASP A 1 100 ? -4.588 3.475 16.205 1.00 93.94 100 ASP A N 1
ATOM 786 C CA . ASP A 1 100 ? -3.989 2.371 16.945 1.00 93.94 100 ASP A CA 1
ATOM 787 C C . ASP A 1 100 ? -4.065 1.083 16.115 1.00 93.94 100 ASP A C 1
ATOM 789 O O . ASP A 1 100 ? -5.148 0.615 15.756 1.00 93.94 100 ASP A O 1
ATOM 793 N N . GLY A 1 101 ? -2.907 0.479 15.840 1.00 94.50 101 GLY A N 1
ATOM 794 C CA . GLY A 1 101 ? -2.807 -0.793 15.126 1.00 94.50 101 GLY A CA 1
ATOM 795 C C . GLY A 1 101 ? -3.571 -1.939 15.797 1.00 94.50 101 GLY A C 1
ATOM 796 O O . GLY A 1 101 ? -3.978 -2.866 15.099 1.00 94.50 101 GLY A O 1
ATOM 797 N N . SER A 1 102 ? -3.832 -1.866 17.109 1.00 95.44 102 SER A N 1
ATOM 798 C CA . SER A 1 102 ? -4.642 -2.864 17.826 1.00 95.44 102 SER A CA 1
ATOM 799 C C . SER A 1 102 ? -6.107 -2.913 17.360 1.00 95.44 102 SER A C 1
ATOM 801 O O . SER A 1 102 ? -6.775 -3.933 17.526 1.00 95.44 102 SER A O 1
ATOM 803 N N . THR A 1 103 ? -6.588 -1.839 16.726 1.00 95.50 103 THR A N 1
ATOM 804 C CA . THR A 1 103 ? -7.961 -1.720 16.209 1.00 95.50 103 THR A CA 1
ATOM 805 C C . THR A 1 103 ? -8.128 -2.261 14.787 1.00 95.50 103 THR A C 1
ATOM 807 O O . THR A 1 103 ? -9.245 -2.330 14.276 1.00 95.50 103 THR A O 1
ATOM 810 N N . ILE A 1 104 ? -7.034 -2.654 14.126 1.00 96.88 104 ILE A N 1
ATOM 811 C CA . ILE A 1 104 ? -7.061 -3.152 12.749 1.00 96.88 104 ILE A CA 1
ATOM 812 C C . ILE A 1 104 ? -7.550 -4.600 12.738 1.00 96.88 104 ILE A C 1
ATOM 814 O O . ILE A 1 104 ? -6.895 -5.503 13.258 1.00 96.88 104 ILE A O 1
ATOM 8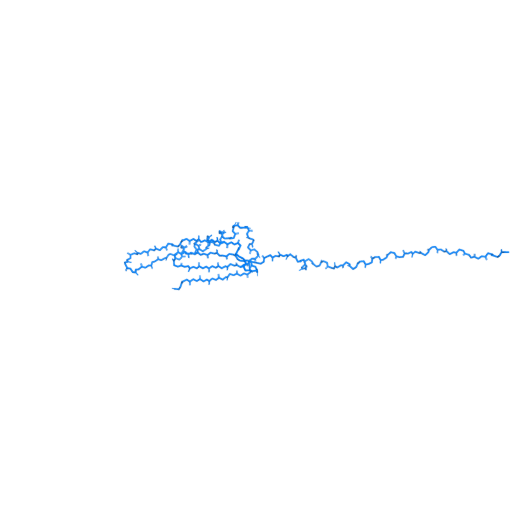18 N N . ARG A 1 105 ? -8.704 -4.836 12.112 1.00 97.38 105 ARG A N 1
ATOM 819 C CA . ARG A 1 105 ? -9.364 -6.152 12.081 1.00 97.38 105 ARG A CA 1
ATOM 820 C C . ARG A 1 105 ? -9.092 -6.946 10.813 1.00 97.38 105 ARG A C 1
ATOM 822 O O . ARG A 1 105 ? -9.299 -8.157 10.803 1.00 97.38 105 ARG A O 1
ATOM 829 N N . GLY A 1 106 ? -8.611 -6.292 9.759 1.00 97.38 106 GLY A N 1
ATOM 830 C CA . GLY A 1 106 ? -8.299 -6.954 8.499 1.00 97.38 106 GLY A CA 1
ATOM 831 C C . GLY A 1 106 ? -7.585 -6.060 7.493 1.00 97.38 106 GLY A C 1
ATOM 832 O O . GLY A 1 106 ? -7.563 -4.833 7.620 1.00 97.38 106 GLY A O 1
ATOM 833 N N . ILE A 1 107 ? -7.010 -6.713 6.481 1.00 98.38 107 ILE A N 1
ATOM 834 C CA . ILE A 1 107 ? -6.321 -6.081 5.356 1.00 98.38 107 ILE A CA 1
ATOM 835 C C . ILE A 1 107 ? -6.865 -6.682 4.058 1.00 98.38 107 ILE A C 1
ATOM 837 O O . ILE A 1 107 ? -6.847 -7.900 3.886 1.00 98.38 107 ILE A O 1
ATOM 841 N N . GLY A 1 108 ? -7.337 -5.826 3.155 1.00 98.25 108 GLY A N 1
ATOM 842 C CA . GLY A 1 108 ? -7.591 -6.154 1.756 1.00 98.25 108 GLY A CA 1
ATOM 843 C C . GLY A 1 108 ? -6.405 -5.721 0.899 1.00 98.25 108 GLY A C 1
ATOM 844 O O . GLY A 1 108 ? -5.846 -4.647 1.122 1.00 98.25 108 GLY A O 1
ATOM 845 N N . PHE A 1 109 ? -6.014 -6.551 -0.064 1.00 98.12 109 PHE A N 1
ATOM 846 C CA . PHE A 1 109 ? -4.871 -6.292 -0.935 1.00 98.12 109 PHE A CA 1
ATOM 847 C C . PHE A 1 109 ? -5.259 -6.555 -2.387 1.00 98.12 109 PHE A C 1
ATOM 849 O O . PHE A 1 109 ? -5.635 -7.677 -2.727 1.00 98.12 109 PHE A O 1
ATOM 856 N N . ASP A 1 110 ? -5.155 -5.524 -3.215 1.00 97.56 110 ASP A N 1
ATOM 857 C CA . ASP A 1 110 ? -5.338 -5.578 -4.661 1.00 97.56 110 ASP A CA 1
ATOM 858 C C . ASP A 1 110 ? -4.061 -5.088 -5.350 1.00 97.56 110 ASP A C 1
ATOM 860 O O . ASP A 1 110 ? -3.396 -4.159 -4.878 1.00 97.56 110 ASP A O 1
ATOM 864 N N . ALA A 1 111 ? -3.682 -5.741 -6.441 1.00 94.94 111 ALA A N 1
ATOM 865 C CA . ALA A 1 111 ? -2.470 -5.413 -7.173 1.00 94.94 111 ALA A CA 1
ATOM 866 C C . ALA A 1 111 ? -2.635 -5.698 -8.659 1.00 94.94 111 ALA A C 1
ATOM 868 O O . ALA A 1 111 ? -3.213 -6.708 -9.062 1.00 94.94 111 ALA A O 1
ATOM 869 N N . THR A 1 112 ? -2.055 -4.815 -9.468 1.00 87.94 112 THR A N 1
ATOM 870 C CA . THR A 1 112 ? -1.950 -5.020 -10.914 1.00 87.94 112 THR A CA 1
ATOM 871 C C . THR A 1 112 ? -1.172 -6.311 -11.187 1.00 87.94 112 THR A C 1
ATOM 873 O O . THR A 1 112 ? -0.099 -6.515 -10.615 1.00 87.94 112 THR A O 1
ATOM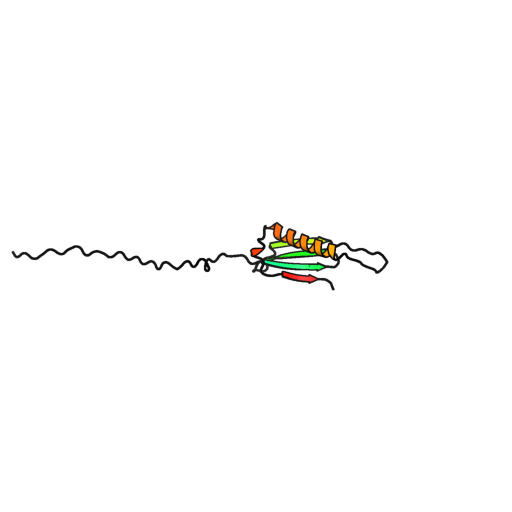 876 N N . CYS A 1 113 ? -1.733 -7.174 -12.035 1.00 67.44 113 CYS A N 1
ATOM 877 C CA . CYS A 1 113 ? -1.157 -8.451 -12.457 1.00 67.44 113 CYS A CA 1
ATOM 878 C C . CYS A 1 113 ? -0.234 -8.324 -13.672 1.00 67.44 113 CYS A C 1
ATOM 880 O O . CYS A 1 113 ? -0.525 -7.468 -14.542 1.00 67.44 113 CYS A O 1
#

Foldseek 3Di:
DDDDDDDDDDDDDDDPPPPPDPPPVVPPPPVLFAKEWEWEAEPFKIKIFIATPVRDTQFIFIDTFDWDDPDVPDIDGDPVRSVVRNVVNHVRRCPPRVNDPVRYPYYHYHYDD

Organism: Aureobasidium melanogenum (NCBI:txid46634)

Solvent-accessible surface area (backbone atoms only — not comparable to full-atom values): 6952 Å² total; per-residue (Å²): 138,83,88,84,82,92,79,81,85,80,82,78,80,87,71,86,73,72,80,76,72,81,80,48,81,88,70,61,85,67,85,72,71,41,29,35,37,41,36,43,36,50,85,60,28,18,32,17,36,31,24,39,82,87,67,49,77,65,19,69,29,68,28,74,35,69,75,44,63,92,46,93,93,43,79,46,66,53,69,70,51,46,52,50,21,40,54,51,8,42,53,50,12,38,57,74,66,66,57,59,74,90,35,52,78,50,75,51,81,48,65,72,129

Radius of gyration: 32.3 Å; Cα contacts (8 Å, |Δi|>4): 167; chains: 1; bounding box: 73×19×112 Å

InterPro domains:
  IPR018484 Carbohydrate kinase FGGY, N-terminal [PF00370] (36-109)
  IPR043129 ATPase, nucleotide binding domain [SSF53067] (35-113)

pLDDT: mean 83.04, std 21.53, range [35.53, 98.75]

Mean predicted aligned error: 12.78 Å

Sequence (113 aa):
MTSMPFRQPYRQASRQQSRQMSVDPHNELHPVQDHYIGIDVGTGSARACIMNDKGDIVGLASENIGLWQPETGYYEQSTTDIWRCICNSVHRAMNQHGIDGSTIRGIGFDATC

Nearest PDB structures (foldseek):
  3gg4-assembly2_B  TM=9.781E-01  e=5.868E-10  Yersinia pseudotuberculosis
  3l0q-assembly1_B  TM=9.775E-01  e=1.270E-09  Yersinia pseudotuberculosis
  3g25-assembly1_A  TM=9.744E-01  e=3.175E-08  Staphylococcus a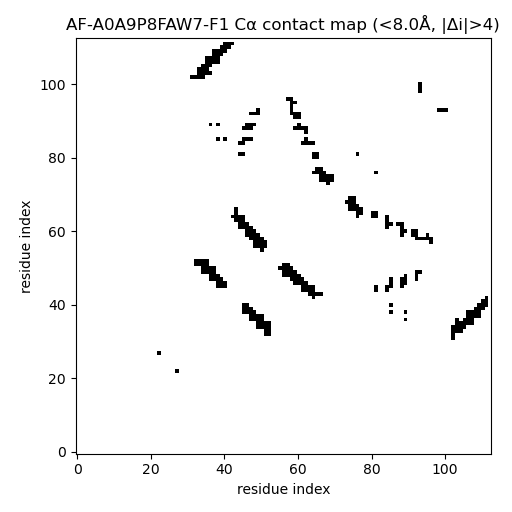ureus subsp. aureus COL
  6k78-assembly2_C-3  TM=9.661E-01  e=1.227E-07  Th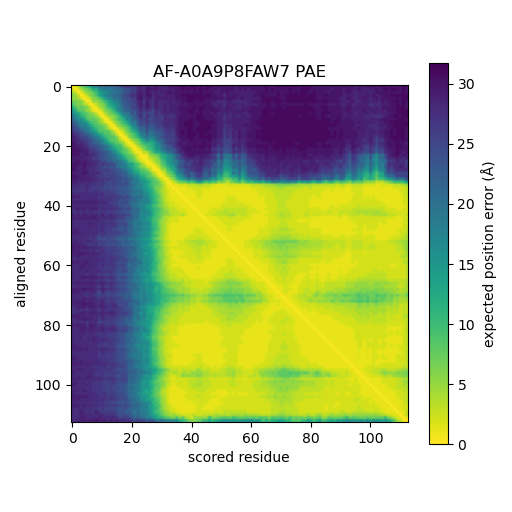ermococcus kodakarensis KOD1
  6k79-assembly1_B-2  TM=9.670E-01  e=2.834E-07  Thermococcus kodakarensis KOD1

Secondary structure (DSSP, 8-state):
------------------------GGG-------EEEEEEE-SSEEEEEEEETTS-EEEEEEEEPP-B-SSTT--B--HHHHHHHHHHHHHHHHHTTT--GGGEEEEEEEE--